Protein AF-A0A951R0B9-F1 (afdb_monomer)

Structure (mmCIF, N/CA/C/O backbone):
data_AF-A0A951R0B9-F1
#
_entry.id   AF-A0A951R0B9-F1
#
loop_
_atom_site.group_PDB
_atom_site.id
_atom_site.type_symbol
_atom_site.label_atom_id
_atom_site.label_alt_id
_atom_site.label_comp_id
_atom_site.label_asym_id
_atom_site.label_entity_id
_atom_site.label_seq_id
_atom_site.pdbx_PDB_ins_code
_atom_site.Cartn_x
_atom_site.Cartn_y
_atom_site.Cartn_z
_atom_site.occupancy
_atom_site.B_iso_or_equiv
_atom_site.auth_seq_id
_atom_site.auth_comp_id
_atom_site.auth_asym_id
_atom_site.auth_atom_id
_atom_site.pdbx_PDB_model_num
ATOM 1 N N . MET A 1 1 ? -0.130 -17.709 5.815 1.00 76.56 1 MET A N 1
ATOM 2 C CA . MET A 1 1 ? 0.471 -17.010 4.671 1.00 76.56 1 MET A CA 1
ATOM 3 C C . MET A 1 1 ? 0.539 -15.548 5.023 1.00 76.56 1 MET A C 1
ATOM 5 O O . MET A 1 1 ? -0.487 -14.995 5.426 1.00 76.56 1 MET A O 1
ATOM 9 N N . ASP A 1 2 ? 1.738 -14.981 4.999 1.00 92.81 2 ASP A N 1
ATOM 10 C CA . ASP A 1 2 ? 1.926 -13.582 5.358 1.00 92.81 2 ASP A CA 1
ATOM 11 C C . ASP A 1 2 ? 1.491 -12.649 4.207 1.00 92.81 2 ASP A C 1
ATOM 13 O O . ASP A 1 2 ? 1.078 -13.103 3.137 1.00 92.81 2 ASP A O 1
ATOM 17 N N . LYS A 1 3 ? 1.471 -11.331 4.436 1.00 95.88 3 LYS A N 1
ATOM 1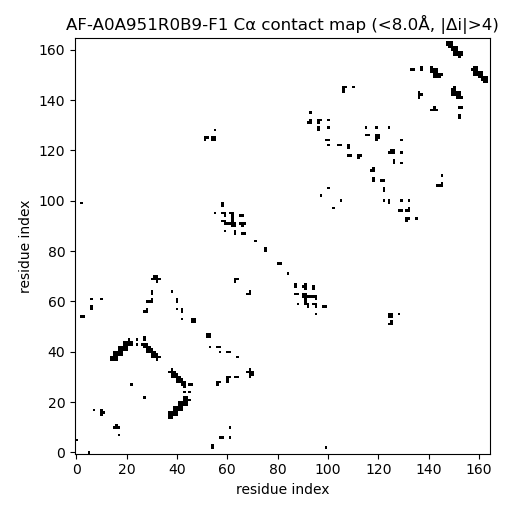8 C CA . LYS A 1 3 ? 1.027 -10.379 3.403 1.00 95.88 3 LYS A CA 1
ATOM 19 C C . LYS A 1 3 ? 1.988 -10.282 2.218 1.00 95.88 3 LYS A C 1
ATOM 21 O O . LYS A 1 3 ? 1.543 -9.939 1.129 1.00 95.88 3 LYS A O 1
ATOM 26 N N . LEU A 1 4 ? 3.274 -10.553 2.428 1.00 96.31 4 LEU A N 1
ATOM 27 C CA . LEU A 1 4 ? 4.274 -10.510 1.370 1.00 96.31 4 LEU A CA 1
ATOM 28 C C . LEU A 1 4 ? 4.116 -11.727 0.451 1.00 96.31 4 LEU A C 1
ATOM 30 O O . LEU A 1 4 ? 4.098 -11.562 -0.764 1.00 96.31 4 LEU A O 1
ATOM 34 N N . ASP A 1 5 ? 3.889 -12.910 1.028 1.00 96.88 5 ASP A N 1
ATOM 35 C CA . ASP A 1 5 ? 3.549 -14.134 0.297 1.00 96.88 5 ASP A CA 1
ATOM 36 C C . ASP A 1 5 ? 2.329 -13.912 -0.614 1.00 96.88 5 ASP A C 1
ATOM 38 O O . ASP A 1 5 ? 2.353 -14.270 -1.787 1.00 96.88 5 ASP A O 1
ATOM 42 N N . LYS A 1 6 ? 1.285 -13.241 -0.102 1.00 97.94 6 LYS A N 1
ATOM 43 C CA . LYS A 1 6 ? 0.079 -12.893 -0.878 1.00 97.94 6 LYS A CA 1
ATOM 44 C C . LYS A 1 6 ? 0.366 -11.979 -2.073 1.00 97.94 6 LYS A C 1
ATOM 46 O O . LYS A 1 6 ? -0.328 -12.072 -3.080 1.00 97.94 6 LYS A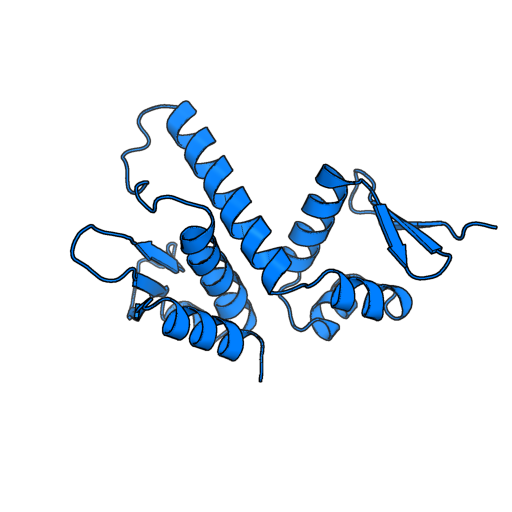 O 1
ATOM 51 N N . LEU A 1 7 ? 1.339 -11.069 -1.965 1.00 98.25 7 LEU A N 1
ATOM 52 C CA . LEU A 1 7 ? 1.740 -10.217 -3.092 1.00 98.25 7 LEU A CA 1
ATOM 53 C C . LEU A 1 7 ? 2.453 -11.039 -4.168 1.00 98.25 7 LEU A C 1
ATOM 55 O O . LEU A 1 7 ? 2.183 -10.843 -5.351 1.00 98.25 7 LEU A O 1
ATOM 59 N N . TYR A 1 8 ? 3.332 -11.963 -3.765 1.00 98.06 8 TYR A N 1
ATOM 60 C CA . TYR A 1 8 ? 4.004 -12.868 -4.697 1.00 98.06 8 TYR A CA 1
ATOM 61 C C . TYR A 1 8 ? 3.016 -13.794 -5.407 1.00 98.06 8 TYR A C 1
ATOM 63 O O . TYR A 1 8 ? 3.057 -13.871 -6.630 1.00 98.06 8 TYR A O 1
ATOM 71 N N . GLU A 1 9 ? 2.087 -14.414 -4.676 1.00 98.25 9 GLU A N 1
ATOM 72 C CA . GLU A 1 9 ? 1.030 -15.253 -5.261 1.00 98.25 9 GLU A CA 1
ATOM 73 C C . GLU A 1 9 ? 0.207 -14.465 -6.288 1.00 98.25 9 GLU A C 1
ATOM 75 O O . GLU A 1 9 ? 0.038 -14.904 -7.423 1.00 98.25 9 GLU A O 1
ATOM 80 N N . LEU A 1 10 ? -0.212 -13.243 -5.943 1.00 98.25 10 LEU A N 1
ATOM 81 C CA . LEU A 1 10 ? -0.964 -12.403 -6.871 1.00 98.25 10 LEU A CA 1
ATOM 82 C C . LEU A 1 10 ? -0.136 -12.011 -8.109 1.00 98.25 10 LEU A C 1
ATOM 84 O O . LEU A 1 10 ? -0.688 -11.893 -9.203 1.00 98.25 10 LEU A O 1
ATOM 88 N N . CYS A 1 11 ? 1.180 -11.828 -7.974 1.00 98.38 11 CYS A N 1
ATOM 89 C CA . CYS A 1 11 ? 2.059 -11.615 -9.125 1.00 98.38 11 CYS A CA 1
ATOM 90 C C . CYS A 1 11 ? 2.116 -12.850 -10.028 1.00 98.38 11 CYS A C 1
ATOM 92 O O . CYS A 1 11 ? 1.961 -12.716 -11.242 1.00 98.38 11 CYS A O 1
ATOM 94 N N . GLU A 1 12 ? 2.285 -14.040 -9.447 1.00 98.19 12 GLU A N 1
ATOM 95 C CA . GLU A 1 12 ? 2.309 -15.309 -10.182 1.00 98.19 12 GLU A CA 1
ATOM 96 C C . GLU A 1 12 ? 1.000 -15.536 -10.953 1.00 98.19 12 GLU A C 1
ATOM 98 O O . GLU A 1 12 ? 1.033 -15.824 -12.151 1.00 98.19 12 GLU A O 1
ATOM 103 N N . GLU A 1 13 ? -0.150 -15.309 -10.311 1.00 98.12 13 GLU A N 1
ATOM 104 C CA . GLU A 1 13 ? -1.480 -15.423 -10.926 1.00 98.12 13 GLU A CA 1
ATOM 105 C C . GLU A 1 13 ? -1.682 -14.476 -12.120 1.00 98.12 13 GLU A C 1
ATOM 107 O O . GLU A 1 13 ? -2.416 -14.799 -13.056 1.00 98.12 13 GLU A O 1
ATOM 112 N N . ASN A 1 14 ? -1.022 -13.314 -12.107 1.00 96.81 14 ASN A N 1
ATOM 113 C CA . ASN A 1 14 ? -1.131 -12.293 -13.152 1.00 96.81 14 ASN A CA 1
ATOM 114 C C . ASN A 1 14 ? 0.041 -12.324 -14.152 1.00 96.81 14 ASN A C 1
ATOM 116 O O . ASN A 1 14 ? 0.135 -11.450 -15.017 1.00 96.81 14 ASN A O 1
ATOM 120 N N . GLY A 1 15 ? 0.933 -13.320 -14.063 1.00 97.12 15 GLY A N 1
ATOM 121 C CA . GLY A 1 15 ? 2.098 -13.445 -14.945 1.00 97.12 15 GLY A CA 1
ATOM 122 C C . GLY A 1 15 ? 3.096 -12.288 -14.813 1.00 97.12 15 GLY A C 1
ATOM 123 O O . GLY A 1 15 ? 3.767 -11.942 -15.787 1.00 97.12 15 GLY A O 1
ATOM 124 N N . ILE A 1 16 ? 3.163 -11.668 -13.632 1.00 97.88 16 ILE A N 1
ATOM 125 C CA . ILE A 1 16 ? 4.069 -10.563 -13.317 1.00 97.88 16 ILE A CA 1
ATOM 126 C C . ILE A 1 16 ? 5.397 -11.141 -12.836 1.00 97.88 16 ILE A C 1
ATOM 128 O O . ILE A 1 16 ? 5.449 -11.919 -11.883 1.00 97.88 16 ILE A O 1
ATOM 132 N N . VAL A 1 17 ? 6.488 -10.733 -13.478 1.00 98.12 17 VAL A N 1
ATOM 133 C CA . VAL A 1 17 ? 7.840 -11.106 -13.059 1.00 98.12 17 VAL A CA 1
ATOM 134 C C . VAL A 1 17 ? 8.285 -10.163 -11.946 1.00 98.12 17 VAL A C 1
ATOM 136 O O . VAL A 1 17 ? 8.207 -8.946 -12.094 1.00 98.12 17 VAL A O 1
ATOM 139 N N . VAL A 1 18 ? 8.777 -10.715 -10.837 1.00 98.06 18 VAL A N 1
ATOM 140 C CA . VAL A 1 18 ? 9.330 -9.928 -9.728 1.00 98.06 18 VAL A CA 1
ATOM 141 C C . VAL A 1 18 ? 10.837 -10.134 -9.674 1.00 98.06 18 VAL A C 1
ATOM 143 O O . VAL A 1 18 ? 11.314 -11.255 -9.500 1.00 98.06 18 VAL A O 1
ATOM 146 N N . GLU A 1 19 ? 11.596 -9.050 -9.805 1.00 97.06 19 GLU A N 1
ATOM 147 C CA . GLU A 1 19 ? 13.057 -9.081 -9.778 1.00 97.06 19 GLU A CA 1
ATOM 148 C C . GLU A 1 19 ? 13.612 -8.210 -8.655 1.00 97.06 19 GLU A C 1
ATOM 150 O O . GLU A 1 19 ? 13.052 -7.176 -8.292 1.00 97.06 19 GLU A O 1
ATOM 155 N N . THR A 1 20 ? 14.766 -8.610 -8.120 1.00 97.31 20 THR A N 1
ATOM 156 C CA . THR A 1 20 ? 15.500 -7.812 -7.137 1.00 97.31 20 THR A CA 1
ATOM 157 C C . THR A 1 20 ? 16.845 -7.381 -7.706 1.00 97.31 20 THR A C 1
ATOM 159 O O . THR A 1 20 ? 17.705 -8.204 -8.037 1.00 97.31 20 THR A O 1
ATOM 162 N N . VAL A 1 21 ? 17.069 -6.072 -7.803 1.00 95.88 21 VAL A N 1
ATOM 163 C CA . VAL A 1 21 ? 18.279 -5.504 -8.422 1.00 95.88 21 VAL A CA 1
ATOM 164 C C . VAL A 1 21 ? 18.847 -4.370 -7.573 1.00 95.88 21 VAL A C 1
ATOM 166 O O . VAL A 1 21 ? 18.195 -3.857 -6.669 1.00 95.88 21 VAL A O 1
ATOM 169 N N . THR A 1 22 ? 20.094 -3.984 -7.828 1.00 96.00 22 THR A N 1
ATOM 170 C CA . THR A 1 22 ? 20.671 -2.787 -7.204 1.00 96.00 22 THR A CA 1
ATOM 171 C C . THR A 1 22 ? 20.309 -1.577 -8.060 1.00 96.00 22 THR A C 1
ATOM 173 O O . THR A 1 22 ? 20.825 -1.444 -9.168 1.00 96.00 22 THR A O 1
ATOM 176 N N . LEU A 1 23 ? 19.432 -0.707 -7.555 1.00 90.38 23 LEU A N 1
ATOM 177 C CA . LEU A 1 23 ? 19.050 0.555 -8.205 1.00 90.38 23 LEU A CA 1
ATOM 178 C C . LEU A 1 23 ? 19.715 1.749 -7.507 1.00 90.38 23 LEU A C 1
ATOM 180 O O . LEU A 1 23 ? 20.345 1.607 -6.455 1.00 90.38 23 LEU A O 1
ATOM 184 N N . MET A 1 24 ? 19.543 2.948 -8.072 1.00 92.00 24 MET A N 1
ATOM 185 C CA . MET A 1 24 ? 19.873 4.188 -7.364 1.00 92.00 24 MET A CA 1
ATOM 186 C C . MET A 1 24 ? 19.137 4.224 -6.012 1.00 92.00 24 MET A C 1
ATOM 188 O O . MET A 1 24 ? 17.960 3.873 -5.978 1.00 92.00 24 MET A O 1
ATOM 192 N N . PRO A 1 25 ? 19.766 4.671 -4.907 1.00 88.94 25 PRO A N 1
ATOM 193 C CA . PRO A 1 25 ? 19.152 4.603 -3.575 1.00 88.94 25 PRO A CA 1
ATOM 194 C C . PRO A 1 25 ? 17.792 5.300 -3.437 1.00 88.94 25 PRO A C 1
ATOM 196 O O . PRO A 1 25 ? 17.013 4.949 -2.560 1.00 88.94 25 PRO A O 1
ATOM 199 N N . SER A 1 26 ? 17.502 6.282 -4.293 1.00 90.69 26 SER A N 1
ATOM 200 C CA . SER A 1 26 ? 16.226 7.003 -4.326 1.00 90.69 26 SER A CA 1
ATOM 201 C C . SER A 1 26 ? 15.092 6.248 -5.029 1.00 90.69 26 SER A C 1
ATOM 203 O O . SER A 1 26 ? 13.944 6.650 -4.892 1.00 90.69 26 SER A O 1
ATOM 205 N N . LEU A 1 27 ? 15.398 5.197 -5.795 1.00 93.00 27 LEU A N 1
ATOM 206 C CA . LEU A 1 27 ? 14.421 4.373 -6.503 1.00 93.00 27 LEU A CA 1
ATOM 207 C C . LEU A 1 27 ? 14.316 3.026 -5.787 1.00 93.00 27 LEU A C 1
ATOM 209 O O . LEU A 1 27 ? 15.232 2.203 -5.858 1.00 93.00 27 LEU A O 1
ATOM 213 N N . LEU A 1 28 ? 13.230 2.831 -5.039 1.00 96.69 28 LEU A N 1
ATOM 214 C CA . LEU A 1 28 ? 13.040 1.643 -4.200 1.00 96.69 28 LEU A CA 1
ATOM 215 C C . LEU A 1 28 ? 12.284 0.525 -4.919 1.00 96.69 28 LEU A C 1
ATOM 217 O O . LEU A 1 28 ? 12.536 -0.647 -4.642 1.00 96.69 28 LEU A O 1
ATOM 221 N N . GLY A 1 29 ? 11.396 0.893 -5.835 1.00 95.50 29 GLY A N 1
ATOM 222 C CA . GLY A 1 29 ? 10.587 0.004 -6.652 1.00 95.50 29 GLY A CA 1
ATOM 223 C C . GLY A 1 29 ? 10.390 0.601 -8.041 1.00 95.50 29 GLY A C 1
ATOM 224 O O . GLY A 1 29 ? 10.630 1.794 -8.240 1.00 95.50 29 GLY A O 1
ATOM 225 N N . LEU A 1 30 ? 10.045 -0.246 -9.008 1.00 94.19 30 LEU A N 1
ATOM 226 C CA . LEU A 1 30 ? 9.575 0.183 -10.319 1.00 94.19 30 LEU A CA 1
ATOM 227 C C . LEU A 1 30 ? 8.715 -0.900 -10.969 1.00 94.19 30 LEU A C 1
ATOM 229 O O . LEU A 1 30 ? 9.200 -1.997 -11.261 1.00 94.19 30 LEU A O 1
ATOM 233 N N . TYR A 1 31 ? 7.475 -0.557 -11.284 1.00 94.62 31 TYR A N 1
ATOM 234 C CA . TYR A 1 31 ? 6.616 -1.304 -12.185 1.00 94.62 31 TYR A CA 1
ATOM 235 C C . TYR A 1 31 ? 6.853 -0.891 -13.643 1.00 94.62 31 TYR A C 1
ATOM 237 O O . TYR A 1 31 ? 6.902 0.291 -13.983 1.00 94.62 31 TYR A O 1
ATOM 245 N N . THR A 1 32 ? 6.996 -1.868 -14.537 1.00 91.81 32 THR A N 1
ATOM 246 C CA . THR A 1 32 ? 7.149 -1.650 -15.981 1.00 91.81 32 THR A CA 1
ATOM 247 C C . THR A 1 32 ? 6.248 -2.596 -16.761 1.00 91.81 32 THR A C 1
ATOM 249 O O . THR A 1 32 ? 6.221 -3.802 -16.514 1.00 91.81 32 THR A O 1
ATOM 252 N N . LYS A 1 33 ? 5.540 -2.056 -17.756 1.00 90.31 33 LYS A N 1
ATOM 253 C CA . LYS A 1 33 ? 4.722 -2.823 -18.697 1.00 90.31 33 LYS A CA 1
ATOM 254 C C . LYS A 1 33 ? 5.077 -2.408 -20.117 1.00 90.31 33 LYS A C 1
ATOM 256 O O . LYS A 1 33 ? 4.952 -1.240 -20.464 1.00 90.31 33 LYS A O 1
ATOM 261 N N . MET A 1 34 ? 5.503 -3.366 -20.934 1.00 87.38 34 MET A N 1
ATOM 262 C CA . MET A 1 34 ? 5.880 -3.133 -22.326 1.00 87.38 34 MET A CA 1
ATOM 263 C C . MET A 1 34 ? 5.222 -4.177 -23.222 1.00 87.38 34 MET A C 1
ATOM 265 O O . MET A 1 34 ? 5.145 -5.352 -22.867 1.00 87.38 34 MET A O 1
ATOM 269 N N . GLU A 1 35 ? 4.735 -3.753 -24.385 1.00 87.25 35 GLU A N 1
ATOM 270 C CA . GLU A 1 35 ? 4.110 -4.659 -25.346 1.00 87.25 35 GLU A CA 1
ATOM 271 C C . GLU A 1 35 ? 5.091 -5.762 -25.780 1.00 87.25 35 GLU A C 1
ATOM 273 O O . GLU A 1 35 ? 6.252 -5.493 -26.087 1.00 87.25 35 GLU A O 1
ATOM 278 N N . GLY A 1 36 ? 4.627 -7.014 -25.782 1.00 90.69 36 GLY A N 1
ATOM 279 C CA . GLY A 1 36 ? 5.441 -8.182 -26.137 1.00 90.69 36 GLY A CA 1
ATOM 280 C C . GLY A 1 36 ? 6.302 -8.756 -25.004 1.00 90.69 36 GLY A C 1
ATOM 281 O O . GLY A 1 36 ? 6.951 -9.778 -25.217 1.00 90.69 36 GLY A O 1
ATOM 282 N N . TYR A 1 37 ? 6.280 -8.159 -23.809 1.00 92.12 37 TYR A N 1
ATOM 283 C CA . TYR A 1 37 ? 7.015 -8.630 -22.632 1.00 92.12 37 TYR A CA 1
ATOM 284 C C . TYR A 1 37 ? 6.069 -8.797 -21.435 1.00 92.12 37 TYR A C 1
ATOM 286 O O . TYR A 1 37 ? 5.066 -8.081 -21.346 1.00 92.12 37 TYR A O 1
ATOM 294 N N . PRO A 1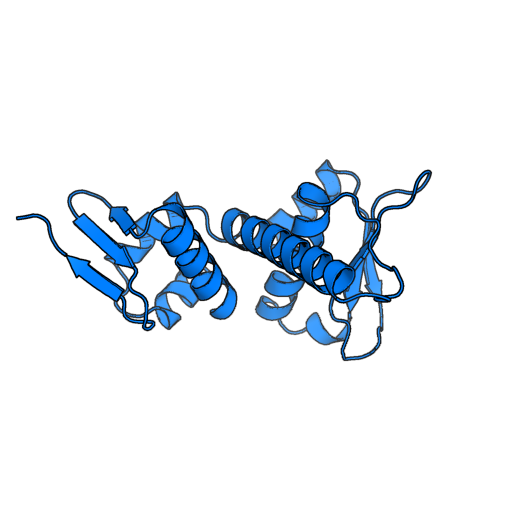 38 ? 6.347 -9.734 -20.508 1.00 94.94 38 PRO A N 1
ATOM 295 C CA . PRO A 1 38 ? 5.585 -9.803 -19.269 1.00 94.94 38 PRO A CA 1
ATOM 296 C C . PRO A 1 38 ? 5.767 -8.502 -18.465 1.00 94.94 38 PRO A C 1
ATOM 298 O O . PRO A 1 38 ? 6.835 -7.889 -18.540 1.00 94.94 38 PRO A O 1
ATOM 301 N N . PRO A 1 39 ? 4.750 -8.058 -17.706 1.00 95.44 39 PRO A N 1
ATOM 302 C CA . PRO A 1 39 ? 4.920 -6.966 -16.754 1.00 95.44 39 PRO A CA 1
ATOM 303 C C . PRO A 1 39 ? 5.972 -7.339 -15.703 1.00 95.44 39 PRO A C 1
ATOM 305 O O . PRO A 1 39 ? 6.039 -8.489 -15.264 1.00 95.44 39 PRO A O 1
ATOM 308 N N . ILE A 1 40 ? 6.783 -6.364 -15.297 1.00 96.19 40 ILE A N 1
ATOM 309 C CA . ILE A 1 40 ? 7.893 -6.561 -14.362 1.00 96.19 40 ILE A CA 1
ATOM 310 C C . ILE A 1 40 ? 7.728 -5.608 -13.183 1.00 96.19 40 ILE A C 1
ATOM 312 O O . ILE A 1 40 ? 7.522 -4.410 -13.375 1.00 96.19 40 ILE A O 1
ATOM 316 N N . ILE A 1 41 ? 7.872 -6.133 -11.969 1.00 97.25 41 ILE A N 1
ATOM 3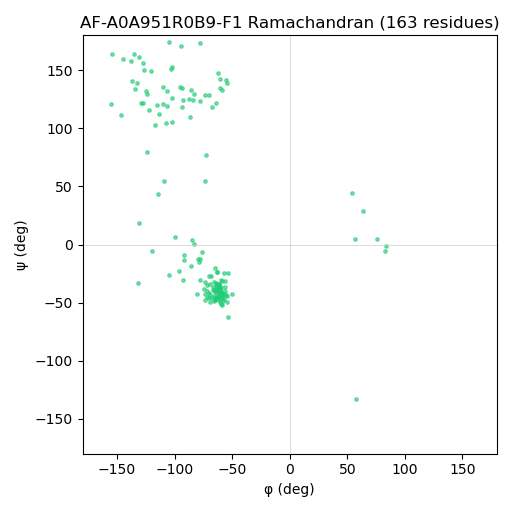17 C CA . ILE A 1 41 ? 8.098 -5.347 -10.757 1.00 97.25 41 ILE A CA 1
ATOM 318 C C . ILE A 1 41 ? 9.554 -5.529 -10.349 1.00 97.25 41 ILE A C 1
ATOM 320 O O . ILE A 1 41 ? 10.008 -6.632 -10.053 1.00 97.25 41 ILE A O 1
ATOM 324 N N . THR A 1 42 ? 10.289 -4.426 -10.315 1.00 96.88 42 THR A N 1
ATOM 325 C CA . THR A 1 42 ? 11.674 -4.393 -9.855 1.00 96.88 42 THR A CA 1
ATOM 326 C C . THR A 1 42 ? 11.719 -3.832 -8.441 1.00 96.88 42 THR A C 1
ATOM 328 O O . THR A 1 42 ? 11.250 -2.723 -8.215 1.00 96.88 42 THR A O 1
ATOM 331 N N . LEU A 1 43 ? 12.324 -4.553 -7.498 1.00 98.12 43 LEU A N 1
ATOM 332 C CA . LEU A 1 43 ? 12.557 -4.087 -6.128 1.00 98.12 43 LEU A CA 1
ATOM 333 C C . LEU A 1 43 ? 14.049 -3.830 -5.894 1.00 98.12 43 LEU A C 1
ATOM 335 O O . LEU A 1 43 ? 14.911 -4.641 -6.252 1.00 98.12 43 LEU A O 1
ATOM 339 N N . ASN A 1 44 ? 14.375 -2.708 -5.257 1.00 97.94 44 ASN A N 1
ATOM 340 C CA . ASN A 1 44 ? 15.752 -2.375 -4.923 1.00 97.94 44 ASN A CA 1
ATOM 341 C C . ASN A 1 44 ? 16.247 -3.246 -3.760 1.00 97.94 44 ASN A C 1
ATOM 343 O O . ASN A 1 44 ? 15.646 -3.273 -2.690 1.00 97.94 44 ASN A O 1
ATOM 347 N N . LYS A 1 45 ? 17.398 -3.903 -3.914 1.00 97.50 45 LYS A N 1
ATOM 348 C CA . LYS A 1 45 ? 17.982 -4.777 -2.881 1.00 97.50 45 LYS A CA 1
ATOM 349 C C . LYS A 1 45 ? 18.152 -4.110 -1.514 1.00 97.50 45 LYS A C 1
ATOM 351 O O . LYS A 1 45 ? 18.158 -4.813 -0.506 1.00 97.50 45 LYS A O 1
ATOM 356 N N . ILE A 1 46 ? 18.264 -2.780 -1.464 1.00 97.12 46 ILE A N 1
ATOM 357 C CA . ILE A 1 46 ? 18.438 -2.038 -0.209 1.00 97.12 46 ILE A CA 1
ATOM 358 C C . ILE A 1 46 ? 17.254 -2.172 0.759 1.00 97.12 46 ILE A C 1
ATOM 360 O O . ILE A 1 46 ? 17.459 -2.004 1.957 1.00 97.12 46 ILE A O 1
ATOM 364 N N . ILE A 1 47 ? 16.041 -2.484 0.277 1.00 96.81 47 ILE A N 1
ATOM 365 C CA . ILE A 1 47 ? 14.856 -2.602 1.146 1.00 96.81 47 ILE A CA 1
ATOM 366 C C . ILE A 1 47 ? 14.611 -4.026 1.650 1.00 96.81 47 ILE A C 1
ATOM 368 O O . ILE A 1 47 ? 13.855 -4.195 2.596 1.00 96.81 47 ILE A O 1
ATOM 372 N N . LEU A 1 48 ? 15.268 -5.046 1.080 1.00 93.81 48 LEU A N 1
ATOM 373 C CA . LEU A 1 48 ? 14.958 -6.461 1.352 1.00 93.81 48 LEU A CA 1
ATOM 374 C C . LEU A 1 48 ? 15.234 -6.898 2.801 1.00 93.81 48 LEU A C 1
ATOM 376 O O . LEU A 1 48 ? 14.693 -7.902 3.254 1.00 93.81 48 LEU A O 1
ATOM 380 N N . GLY A 1 49 ? 16.075 -6.156 3.529 1.00 94.62 49 GLY A N 1
ATOM 381 C CA . GLY A 1 49 ? 16.309 -6.371 4.961 1.00 94.62 49 GLY A CA 1
ATOM 382 C C . GLY A 1 49 ? 15.200 -5.817 5.865 1.00 94.62 49 GLY A C 1
ATOM 383 O O . GLY A 1 49 ? 15.166 -6.136 7.050 1.00 94.62 49 GLY A O 1
ATOM 384 N N . ASP A 1 50 ? 14.295 -5.005 5.320 1.00 96.12 50 ASP A N 1
ATOM 385 C CA . ASP A 1 50 ? 13.169 -4.400 6.021 1.00 96.12 50 ASP A CA 1
ATOM 386 C C . ASP A 1 50 ? 11.859 -4.906 5.405 1.00 96.12 50 ASP A C 1
ATOM 388 O O . ASP A 1 50 ? 11.419 -4.468 4.337 1.00 96.12 50 ASP A O 1
ATOM 392 N N . LYS A 1 51 ? 11.209 -5.845 6.101 1.00 95.25 51 LYS A N 1
ATOM 393 C CA . LYS A 1 51 ? 9.953 -6.453 5.643 1.00 95.25 51 LYS A CA 1
ATOM 394 C C . LYS A 1 51 ? 8.837 -5.420 5.481 1.00 95.25 51 LYS A C 1
ATOM 396 O O . LYS A 1 51 ? 8.064 -5.531 4.535 1.00 95.25 51 LYS A O 1
ATOM 401 N N . LYS A 1 52 ? 8.747 -4.415 6.361 1.00 95.62 52 LYS A N 1
ATOM 402 C CA . LYS A 1 52 ? 7.713 -3.373 6.267 1.00 95.62 52 LYS A CA 1
ATOM 403 C C . LYS A 1 52 ? 7.975 -2.477 5.066 1.00 95.62 52 LYS A C 1
ATOM 405 O O . LYS A 1 52 ? 7.047 -2.219 4.306 1.00 95.62 52 LYS A O 1
ATOM 410 N N . LYS A 1 53 ? 9.228 -2.077 4.841 1.00 97.25 53 LYS A N 1
ATOM 411 C CA . LYS A 1 53 ? 9.579 -1.269 3.669 1.00 97.25 53 LYS A CA 1
ATOM 412 C C . LYS A 1 53 ? 9.405 -2.030 2.359 1.00 97.25 53 LYS A C 1
ATOM 414 O O . LYS A 1 53 ? 8.910 -1.466 1.390 1.00 97.25 53 LYS A O 1
ATOM 419 N N . THR A 1 54 ? 9.755 -3.314 2.347 1.00 97.75 54 THR A N 1
ATOM 420 C CA . THR A 1 54 ? 9.498 -4.197 1.204 1.00 97.75 54 THR A CA 1
ATOM 421 C C . THR A 1 54 ? 8.001 -4.310 0.933 1.00 97.75 54 THR A C 1
ATOM 423 O O . THR A 1 54 ? 7.588 -4.166 -0.210 1.00 97.75 54 THR A O 1
ATOM 426 N N . LEU A 1 55 ? 7.184 -4.508 1.974 1.00 98.00 55 LEU A N 1
ATOM 427 C CA . LEU A 1 55 ? 5.730 -4.593 1.848 1.00 98.00 55 LEU A CA 1
ATOM 428 C C . LEU A 1 55 ? 5.127 -3.291 1.299 1.00 98.00 55 LEU A C 1
ATOM 430 O O . LEU A 1 55 ? 4.300 -3.348 0.394 1.00 98.00 55 LEU A O 1
ATOM 434 N N . GLU A 1 56 ? 5.569 -2.142 1.821 1.00 97.81 56 GLU A N 1
ATOM 435 C CA . GLU A 1 56 ? 5.171 -0.804 1.364 1.00 97.81 56 GLU A CA 1
ATOM 436 C C . GLU A 1 56 ? 5.394 -0.656 -0.141 1.00 97.81 56 GLU A C 1
ATOM 438 O O . GLU A 1 56 ? 4.438 -0.535 -0.900 1.00 97.81 56 GLU A O 1
ATOM 443 N N . VAL A 1 57 ? 6.652 -0.770 -0.566 1.00 98.06 57 VAL A N 1
ATOM 444 C CA . VAL A 1 57 ? 7.058 -0.537 -1.954 1.00 98.06 57 VAL A CA 1
ATOM 445 C C . VAL A 1 57 ? 6.435 -1.572 -2.885 1.00 98.06 57 VAL A C 1
ATOM 447 O O . VAL A 1 57 ? 5.848 -1.217 -3.899 1.00 98.06 57 VAL A O 1
ATOM 450 N N . PHE A 1 58 ? 6.510 -2.860 -2.543 1.00 98.50 58 PHE A N 1
ATOM 451 C CA . PHE A 1 58 ? 6.031 -3.917 -3.431 1.00 98.50 58 PHE A CA 1
ATOM 452 C C . PHE A 1 58 ? 4.516 -3.844 -3.653 1.00 98.50 58 PHE A C 1
ATOM 454 O O . PHE A 1 58 ? 4.046 -3.998 -4.779 1.00 98.50 58 PHE A O 1
ATOM 461 N N . SER A 1 59 ? 3.740 -3.562 -2.604 1.00 98.44 59 SER A N 1
ATOM 462 C CA . SER A 1 59 ? 2.291 -3.414 -2.755 1.00 98.44 59 SER A CA 1
ATOM 463 C C . SER A 1 59 ? 1.900 -2.205 -3.612 1.00 98.44 59 SER A C 1
ATOM 465 O O . SER A 1 59 ? 0.909 -2.283 -4.337 1.00 98.44 59 SER A O 1
ATOM 467 N N . GLU A 1 60 ? 2.677 -1.119 -3.578 1.00 97.56 60 GLU A N 1
ATOM 468 C CA . GLU A 1 60 ? 2.468 0.061 -4.422 1.00 97.56 60 GLU A CA 1
ATOM 469 C C . GLU A 1 60 ? 2.800 -0.224 -5.893 1.00 97.56 60 GLU A C 1
ATOM 471 O O . GLU A 1 60 ? 1.960 0.024 -6.758 1.00 97.56 60 GLU A O 1
ATOM 476 N N . GLU A 1 61 ? 3.938 -0.868 -6.184 1.00 97.44 61 GLU A N 1
ATOM 477 C CA . GLU A 1 61 ? 4.286 -1.287 -7.554 1.00 97.44 61 GLU A CA 1
ATOM 478 C C . GLU A 1 61 ? 3.271 -2.276 -8.140 1.00 97.44 61 GLU A C 1
ATOM 480 O O . GLU A 1 61 ? 2.914 -2.209 -9.318 1.00 97.44 61 GLU A O 1
ATOM 485 N N . LEU A 1 62 ? 2.739 -3.179 -7.315 1.00 97.94 62 LEU A N 1
ATOM 486 C CA . LEU A 1 62 ? 1.654 -4.055 -7.742 1.00 97.94 62 LEU A CA 1
ATOM 487 C C . LEU A 1 62 ? 0.343 -3.279 -7.943 1.00 97.94 62 LEU A C 1
ATOM 489 O O . LEU A 1 62 ? -0.414 -3.560 -8.870 1.00 97.94 62 LEU A O 1
ATOM 493 N N . GLY A 1 63 ? 0.095 -2.243 -7.143 1.00 97.50 63 GLY A N 1
ATOM 494 C CA . GLY A 1 63 ? -1.010 -1.312 -7.357 1.00 97.50 63 GLY A CA 1
ATOM 495 C C . GLY A 1 63 ? -0.934 -0.596 -8.701 1.00 97.50 63 GLY A C 1
ATOM 496 O O . GLY A 1 63 ? -1.969 -0.417 -9.354 1.00 97.50 63 GLY A O 1
ATOM 497 N N . HIS A 1 64 ? 0.270 -0.254 -9.168 1.00 95.44 64 HIS A N 1
ATOM 498 C CA . HIS A 1 64 ? 0.468 0.308 -10.504 1.00 95.44 64 HIS A CA 1
ATOM 499 C C . HIS A 1 64 ? -0.006 -0.645 -11.604 1.00 95.44 64 HIS A C 1
ATOM 501 O O . HIS A 1 64 ? -0.664 -0.189 -12.542 1.00 95.44 64 HIS A O 1
ATOM 507 N N . HIS A 1 65 ? 0.213 -1.956 -11.467 1.00 95.56 65 HIS A N 1
ATOM 508 C CA . HIS A 1 65 ? -0.296 -2.948 -12.421 1.00 95.56 65 HIS A CA 1
ATOM 509 C C . HIS A 1 65 ? -1.821 -2.907 -12.575 1.00 95.56 65 HIS A C 1
ATOM 511 O O . HIS A 1 65 ? -2.333 -2.946 -13.694 1.00 95.56 65 HIS A O 1
ATOM 517 N N . PHE A 1 66 ? -2.547 -2.812 -11.460 1.00 95.94 66 PHE A N 1
ATOM 518 C CA . PHE A 1 66 ? -4.010 -2.891 -11.458 1.00 95.94 66 PHE A CA 1
ATOM 519 C C . PHE A 1 66 ? -4.715 -1.564 -11.726 1.00 95.94 66 PHE A C 1
ATOM 521 O O . PHE A 1 66 ? -5.907 -1.557 -12.035 1.00 95.94 66 PHE A O 1
ATOM 528 N N . THR A 1 67 ? -4.022 -0.439 -11.566 1.00 94.19 67 THR A N 1
ATOM 529 C CA . THR A 1 67 ? -4.661 0.885 -11.604 1.00 94.19 67 THR A CA 1
ATOM 530 C C . THR A 1 67 ? -4.143 1.800 -12.703 1.00 94.19 67 THR A C 1
ATOM 532 O O . THR A 1 67 ? -4.702 2.885 -12.897 1.00 94.19 67 THR A O 1
ATOM 535 N N . THR A 1 68 ? -3.106 1.378 -13.431 1.00 84.50 68 THR A N 1
ATOM 536 C CA . THR A 1 68 ? -2.429 2.213 -14.422 1.00 84.50 68 THR A CA 1
ATOM 537 C C . THR A 1 68 ? -2.102 1.446 -15.699 1.00 84.50 68 THR A C 1
ATOM 539 O O . THR A 1 68 ? -1.958 0.224 -15.704 1.00 84.50 68 THR A O 1
ATOM 542 N N . ASP A 1 69 ? -1.926 2.183 -16.795 1.00 71.94 69 ASP A N 1
ATOM 543 C CA . ASP A 1 69 ? -1.550 1.606 -18.090 1.00 71.94 69 ASP A CA 1
ATOM 544 C C . ASP A 1 69 ? -0.030 1.361 -18.234 1.00 71.94 69 ASP A C 1
ATOM 546 O O . ASP A 1 69 ? 0.414 0.865 -19.266 1.00 71.94 69 ASP A O 1
ATOM 550 N N . GLY A 1 70 ? 0.781 1.677 -17.212 1.00 59.97 70 GLY A N 1
ATOM 551 C CA . GLY A 1 70 ? 2.224 1.379 -17.165 1.00 59.97 70 GLY A CA 1
ATOM 552 C C . GLY A 1 70 ? 3.151 2.272 -18.010 1.00 59.97 70 GLY A C 1
ATOM 553 O O . GLY A 1 70 ? 4.350 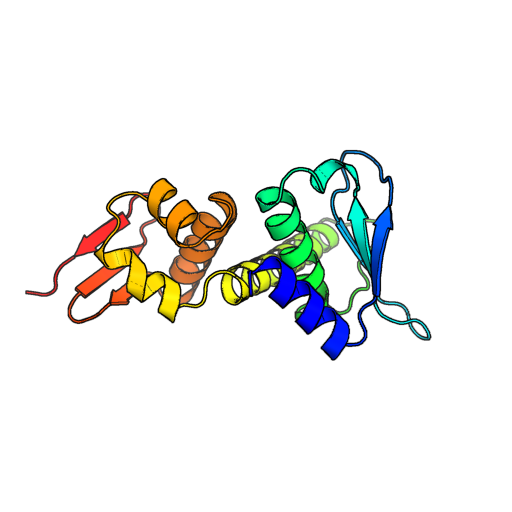2.019 -18.049 1.00 59.97 70 GLY A O 1
ATOM 554 N N . ASN A 1 71 ? 2.637 3.324 -18.658 1.00 56.50 71 ASN A N 1
ATOM 555 C CA . ASN A 1 71 ? 3.367 4.140 -19.646 1.00 56.50 71 ASN A CA 1
ATOM 556 C C . ASN A 1 71 ? 3.728 5.559 -19.158 1.00 56.50 71 ASN A C 1
ATOM 558 O O . ASN A 1 71 ? 3.378 6.548 -19.801 1.00 56.50 71 ASN A O 1
ATOM 562 N N . PHE A 1 72 ? 4.414 5.693 -18.017 1.00 59.22 72 PHE A N 1
ATOM 563 C CA . PHE A 1 72 ? 4.700 7.027 -17.449 1.00 59.22 72 PHE A CA 1
ATOM 564 C C . PHE A 1 72 ? 6.152 7.266 -17.039 1.00 59.22 72 PHE A C 1
ATOM 566 O O . PHE A 1 72 ? 6.455 8.274 -16.404 1.00 59.22 72 PHE A O 1
ATOM 573 N N . VAL A 1 73 ? 7.084 6.452 -17.546 1.00 54.19 73 VAL A N 1
ATOM 574 C CA . VAL A 1 73 ? 8.506 6.834 -17.645 1.00 54.19 73 VAL A CA 1
ATOM 575 C C . VAL A 1 73 ? 8.672 7.863 -18.780 1.00 54.19 73 VAL A C 1
ATOM 577 O O . VAL A 1 73 ? 9.388 7.664 -19.757 1.00 54.19 73 VAL A O 1
ATOM 580 N N . GLY A 1 74 ? 7.905 8.949 -18.705 1.00 58.94 74 GLY A N 1
ATOM 581 C CA . GLY A 1 74 ? 7.920 10.065 -19.635 1.00 58.94 74 GLY A CA 1
ATOM 582 C C . GLY A 1 74 ? 8.682 11.239 -19.036 1.00 58.94 74 GLY A C 1
ATOM 583 O O . GLY A 1 74 ? 8.749 11.417 -17.820 1.00 58.94 74 GLY A O 1
ATOM 584 N N . VAL A 1 75 ? 9.261 12.075 -19.893 1.00 59.31 75 VAL A N 1
ATOM 585 C CA . VAL A 1 75 ? 9.839 13.345 -19.448 1.00 59.31 75 VAL A CA 1
ATOM 586 C C . VAL A 1 75 ? 8.703 14.210 -18.895 1.00 59.31 75 VAL A C 1
ATOM 588 O O . VAL A 1 75 ? 7.754 14.507 -19.613 1.00 59.31 75 VAL A O 1
ATOM 591 N N . LEU A 1 76 ? 8.800 14.627 -17.628 1.00 76.81 76 LEU A N 1
ATOM 592 C CA . LEU A 1 76 ? 7.850 15.551 -16.995 1.00 76.81 76 LEU A CA 1
ATOM 593 C C . LEU A 1 76 ? 8.051 16.970 -17.544 1.00 76.81 76 LEU A C 1
ATOM 595 O O . LEU A 1 76 ? 8.680 17.826 -16.912 1.00 76.81 76 LEU A O 1
ATOM 599 N N . THR A 1 77 ? 7.552 17.198 -18.754 1.00 74.69 77 THR A N 1
ATOM 600 C CA . THR A 1 77 ? 7.738 18.439 -19.514 1.00 74.69 77 THR A CA 1
ATOM 601 C C . THR A 1 77 ? 6.837 19.574 -19.036 1.00 74.69 77 THR A C 1
ATOM 603 O O . THR A 1 77 ? 7.233 20.741 -19.072 1.00 74.69 77 THR A O 1
ATOM 606 N N . HIS A 1 78 ? 5.652 1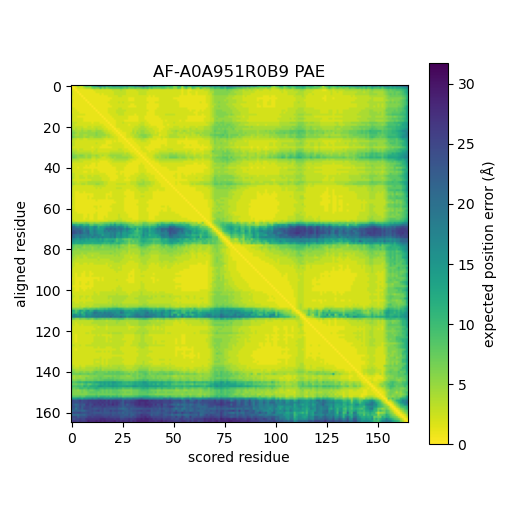9.244 -18.525 1.00 81.25 78 HIS A N 1
ATOM 607 C CA . HIS A 1 78 ? 4.630 20.199 -18.121 1.00 81.25 78 HIS A CA 1
ATOM 608 C C . HIS A 1 78 ? 4.091 19.908 -16.715 1.00 81.25 78 HIS A C 1
ATOM 610 O O . HIS A 1 78 ? 4.237 18.821 -16.163 1.00 81.25 78 HIS A O 1
ATOM 616 N N . TYR A 1 79 ? 3.451 20.908 -16.102 1.00 84.31 79 TYR A N 1
ATOM 617 C CA . TYR A 1 79 ? 2.824 20.748 -14.784 1.00 84.31 79 TYR A CA 1
ATOM 618 C C . TYR A 1 79 ? 1.699 19.702 -14.794 1.00 84.31 79 TYR A C 1
ATOM 620 O O . TYR A 1 79 ? 1.552 18.950 -13.836 1.00 84.31 79 TYR A O 1
ATOM 628 N N . THR A 1 80 ? 0.956 19.602 -15.895 1.00 86.19 80 THR A N 1
ATOM 629 C CA . THR A 1 80 ? -0.075 18.573 -16.073 1.00 86.19 80 THR A CA 1
ATOM 630 C C . THR A 1 80 ? 0.506 17.159 -16.024 1.00 86.19 80 THR A C 1
ATOM 632 O O . THR A 1 80 ? -0.131 16.279 -15.455 1.00 86.19 80 THR A O 1
ATOM 635 N N . ASP A 1 81 ? 1.731 16.949 -16.517 1.00 83.75 81 ASP A N 1
ATOM 636 C CA . ASP A 1 81 ? 2.409 15.647 -16.434 1.00 83.75 81 ASP A CA 1
ATOM 637 C C . ASP A 1 81 ? 2.649 15.252 -14.971 1.00 83.75 81 ASP A C 1
ATOM 639 O O . ASP A 1 81 ? 2.432 14.103 -14.594 1.00 83.75 81 ASP A O 1
ATOM 643 N N . ARG A 1 82 ? 3.011 16.226 -14.120 1.00 85.62 82 ARG A N 1
ATOM 644 C CA . ARG A 1 82 ? 3.154 16.019 -12.670 1.00 85.62 82 ARG A CA 1
ATOM 645 C C . ARG A 1 82 ? 1.825 15.676 -12.002 1.00 85.62 82 ARG A C 1
ATOM 647 O O . ARG A 1 82 ? 1.776 14.719 -11.246 1.00 85.62 82 ARG A O 1
ATOM 654 N N . ILE A 1 83 ? 0.746 16.398 -12.317 1.00 88.06 83 ILE A N 1
ATOM 655 C CA . ILE A 1 83 ? -0.589 16.090 -11.769 1.00 88.06 83 ILE A CA 1
ATOM 656 C C . ILE A 1 83 ? -1.033 14.675 -12.161 1.00 88.06 83 ILE A C 1
ATOM 658 O O . ILE A 1 83 ? -1.613 13.959 -11.345 1.00 88.06 83 ILE A O 1
ATOM 662 N N . ASN A 1 84 ? -0.782 14.274 -13.408 1.00 87.69 84 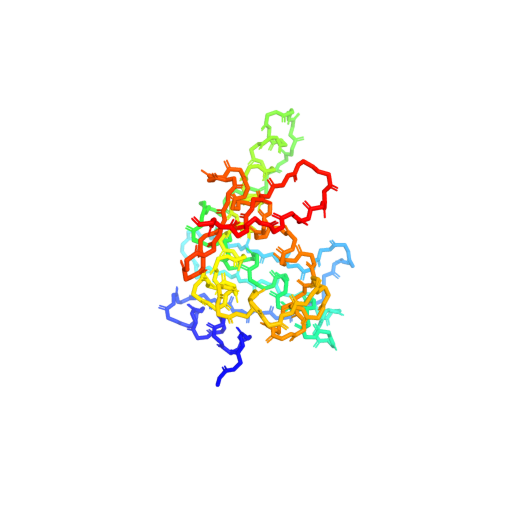ASN A N 1
ATOM 663 C CA . ASN A 1 84 ? -1.140 12.945 -13.888 1.00 87.69 84 ASN A CA 1
ATOM 664 C C . ASN A 1 84 ? -0.343 11.859 -13.159 1.00 87.69 84 ASN A C 1
ATOM 666 O O . ASN A 1 84 ? -0.948 10.885 -12.712 1.00 87.69 84 ASN A O 1
ATOM 670 N N . LEU A 1 85 ? 0.967 12.064 -12.979 1.00 88.06 85 LEU A N 1
ATOM 671 C CA . LEU A 1 85 ? 1.812 11.175 -12.184 1.00 88.06 85 LEU A CA 1
ATOM 672 C C . LEU A 1 85 ? 1.304 11.081 -10.738 1.00 88.06 85 LEU A C 1
ATOM 674 O O . LEU A 1 85 ? 0.991 9.989 -10.280 1.00 88.06 85 LEU A O 1
ATOM 678 N N . ASP A 1 86 ? 1.095 12.212 -10.058 1.00 90.00 86 ASP A N 1
ATOM 679 C CA . ASP A 1 86 ? 0.581 12.241 -8.682 1.00 90.00 86 ASP A CA 1
ATOM 680 C C . ASP A 1 86 ? -0.768 11.512 -8.563 1.00 90.00 86 ASP A C 1
ATOM 682 O O . ASP A 1 86 ? -1.027 10.786 -7.602 1.00 90.00 86 ASP A O 1
ATOM 686 N N . SER A 1 87 ? -1.653 11.680 -9.552 1.00 91.44 87 SER A N 1
ATOM 687 C CA . SER A 1 87 ? -2.938 10.982 -9.579 1.00 91.44 87 SER A CA 1
ATOM 688 C C . SER A 1 87 ? -2.771 9.468 -9.692 1.00 91.44 87 SER A C 1
ATOM 690 O O . SER A 1 87 ? -3.591 8.737 -9.134 1.00 91.44 87 SER A O 1
ATOM 692 N N . MET A 1 88 ? -1.765 9.003 -10.424 1.00 91.56 88 MET A N 1
ATOM 693 C CA . MET A 1 88 ? -1.462 7.587 -10.585 1.00 91.56 88 MET A CA 1
ATOM 694 C C . MET A 1 88 ? -0.840 6.986 -9.334 1.00 91.56 88 MET A C 1
ATOM 696 O O . MET A 1 88 ? -1.356 5.977 -8.859 1.00 91.56 88 MET A O 1
ATOM 700 N N . GLU A 1 89 ? 0.163 7.645 -8.752 1.00 93.88 89 GLU A N 1
ATOM 701 C CA . GLU A 1 89 ? 0.758 7.227 -7.477 1.00 93.88 89 GLU A CA 1
ATOM 702 C C . GLU A 1 89 ? -0.323 7.110 -6.392 1.00 93.88 89 GLU A C 1
ATOM 704 O O . GLU A 1 89 ? -0.427 6.105 -5.693 1.00 93.88 89 GLU A O 1
ATOM 709 N N . LEU A 1 90 ? -1.252 8.074 -6.321 1.00 95.19 90 LEU A N 1
ATOM 710 C CA . LEU A 1 90 ? -2.374 8.003 -5.380 1.00 95.19 90 LEU A CA 1
ATOM 711 C C . LEU A 1 90 ? -3.323 6.823 -5.640 1.00 95.19 90 LEU A C 1
ATOM 713 O O . LEU A 1 90 ? -3.899 6.293 -4.686 1.00 95.19 90 LEU A O 1
ATOM 717 N N . LYS A 1 91 ? -3.532 6.419 -6.899 1.00 95.69 91 LYS A N 1
ATOM 718 C CA . LYS A 1 91 ? -4.363 5.250 -7.234 1.00 95.69 91 LYS A CA 1
ATOM 719 C C . LYS A 1 91 ? -3.662 3.950 -6.849 1.00 95.69 91 LYS A C 1
ATOM 721 O O . LYS A 1 91 ? -4.306 3.104 -6.225 1.00 95.69 91 LYS A O 1
ATOM 726 N N . ALA A 1 92 ? -2.374 3.829 -7.160 1.00 97.00 92 ALA A N 1
ATOM 727 C CA . ALA A 1 92 ? -1.552 2.684 -6.793 1.00 97.00 92 ALA A CA 1
ATOM 728 C C . ALA A 1 92 ? -1.473 2.530 -5.268 1.00 97.00 92 ALA A C 1
ATOM 730 O O . ALA A 1 92 ? -1.816 1.472 -4.741 1.00 97.00 92 ALA A O 1
ATOM 731 N N . LEU A 1 93 ? -1.192 3.616 -4.542 1.00 97.81 93 LEU A N 1
ATOM 732 C CA . LEU A 1 93 ? -1.189 3.636 -3.080 1.00 97.81 93 LEU A CA 1
ATOM 733 C C . LEU A 1 93 ? -2.563 3.282 -2.490 1.00 97.81 93 LEU A C 1
ATOM 735 O O . LEU A 1 93 ? -2.651 2.520 -1.526 1.00 97.81 93 LEU A O 1
ATOM 739 N N . LYS A 1 94 ? -3.665 3.790 -3.061 1.00 97.75 94 LYS A N 1
ATOM 740 C CA . LYS A 1 94 ? -5.020 3.428 -2.607 1.00 97.75 94 LYS A CA 1
ATOM 741 C C . LYS A 1 94 ? -5.302 1.941 -2.808 1.00 97.75 94 LYS A C 1
ATOM 743 O O . LYS A 1 94 ? -5.890 1.316 -1.922 1.00 97.75 94 LYS A O 1
ATOM 748 N N . TRP A 1 95 ? -4.890 1.376 -3.942 1.00 98.25 95 TRP A N 1
ATOM 749 C CA . TRP A 1 95 ? -4.984 -0.060 -4.195 1.00 98.25 95 TRP A CA 1
ATOM 750 C C . TRP A 1 95 ? -4.167 -0.848 -3.165 1.00 98.25 95 TRP A C 1
ATOM 752 O O . TRP A 1 95 ? -4.722 -1.723 -2.500 1.00 98.25 95 TRP A O 1
ATOM 762 N N . ALA A 1 96 ? -2.911 -0.456 -2.945 1.00 98.44 96 ALA A N 1
ATOM 763 C CA . ALA A 1 96 ? -1.995 -1.086 -2.001 1.00 98.44 96 ALA A CA 1
ATOM 764 C C . ALA A 1 96 ? -2.559 -1.094 -0.571 1.00 98.44 96 ALA A C 1
ATOM 766 O O . ALA A 1 96 ? -2.651 -2.141 0.072 1.00 98.44 96 ALA A O 1
ATOM 767 N N . CYS A 1 97 ? -3.045 0.058 -0.096 1.00 98.31 97 CYS A N 1
ATOM 768 C CA . CYS A 1 97 ? -3.725 0.188 1.191 1.00 98.31 97 CYS A CA 1
ATOM 769 C C . CYS A 1 97 ? -4.949 -0.729 1.302 1.00 98.31 97 CYS A C 1
ATOM 771 O O . CYS A 1 97 ? -5.168 -1.328 2.350 1.00 98.31 97 CYS A O 1
ATOM 773 N N . ASN A 1 98 ? -5.768 -0.832 0.253 1.00 97.88 98 ASN A N 1
ATOM 774 C CA . ASN A 1 98 ? -6.974 -1.661 0.274 1.00 97.88 98 ASN A CA 1
ATOM 775 C C . ASN A 1 98 ? -6.667 -3.158 0.239 1.00 97.88 98 ASN A C 1
ATOM 777 O O . ASN A 1 98 ? -7.379 -3.929 0.880 1.00 97.88 98 ASN A O 1
ATOM 781 N N . PHE A 1 99 ? -5.616 -3.553 -0.476 1.00 98.12 99 PHE A N 1
ATOM 782 C CA . PHE A 1 99 ? -5.149 -4.930 -0.522 1.00 98.12 99 PHE A CA 1
ATOM 783 C C . PHE A 1 99 ? -4.545 -5.359 0.822 1.00 98.12 99 PHE A C 1
ATOM 785 O O . PHE A 1 99 ? -4.927 -6.384 1.384 1.00 98.12 99 PHE A O 1
ATOM 792 N N . LEU A 1 100 ? -3.634 -4.550 1.375 1.00 98.00 100 LEU A N 1
ATOM 793 C CA . LEU A 1 100 ? -2.966 -4.868 2.637 1.00 98.00 100 LEU A CA 1
ATOM 794 C C . LEU A 1 100 ? -3.875 -4.706 3.853 1.00 98.00 100 LEU A C 1
ATOM 796 O O . LEU A 1 100 ? -3.712 -5.441 4.826 1.00 98.00 100 LEU A O 1
ATOM 800 N N . ILE A 1 101 ? -4.815 -3.763 3.817 1.00 97.12 101 ILE A N 1
ATOM 801 C CA . ILE A 1 101 ? -5.725 -3.458 4.922 1.00 97.12 101 ILE A CA 1
ATOM 802 C C . ILE A 1 101 ? -7.168 -3.589 4.414 1.00 97.12 101 ILE A C 1
ATOM 804 O O . ILE A 1 101 ? -7.816 -2.577 4.097 1.00 97.12 101 ILE A O 1
ATOM 808 N N . PRO A 1 102 ? -7.695 -4.826 4.323 1.00 95.81 102 PRO A N 1
ATOM 809 C CA . PRO A 1 102 ? -9.108 -5.041 4.052 1.00 95.81 102 PRO A CA 1
ATOM 810 C C . PRO A 1 102 ? -9.973 -4.307 5.079 1.00 95.81 102 PRO A C 1
ATOM 812 O O . PRO A 1 102 ? -9.657 -4.289 6.271 1.00 95.81 102 PRO A O 1
ATOM 815 N N . ASP A 1 103 ? -11.093 -3.727 4.639 1.00 93.62 103 ASP A N 1
ATOM 816 C CA . ASP A 1 103 ? -12.005 -2.989 5.529 1.00 93.62 103 ASP A CA 1
ATOM 817 C C . ASP A 1 103 ? -12.481 -3.862 6.702 1.00 93.62 103 ASP A C 1
ATOM 819 O O . ASP A 1 103 ? -12.594 -3.377 7.826 1.00 93.62 103 ASP A O 1
ATOM 823 N N . SER A 1 104 ? -12.699 -5.160 6.464 1.00 92.81 104 SER A N 1
ATOM 824 C CA . SER A 1 104 ? -13.081 -6.129 7.495 1.00 92.81 104 SER A CA 1
ATOM 825 C C . SER A 1 104 ? -12.029 -6.277 8.592 1.00 92.81 104 SER A C 1
ATOM 827 O O . SER A 1 104 ? -12.376 -6.310 9.772 1.00 92.81 104 SER A O 1
ATOM 829 N N . ASP A 1 105 ? -10.751 -6.342 8.215 1.00 93.19 105 ASP A N 1
ATOM 830 C CA . ASP A 1 105 ? -9.640 -6.516 9.153 1.00 93.19 105 ASP A CA 1
ATOM 831 C C . ASP A 1 105 ? -9.414 -5.234 9.951 1.00 93.19 105 ASP A C 1
ATOM 833 O O . ASP A 1 105 ? -9.209 -5.282 11.164 1.00 93.19 105 ASP A O 1
ATOM 837 N N . LEU A 1 106 ? -9.529 -4.078 9.293 1.00 92.75 106 LEU A N 1
ATOM 838 C CA . LEU A 1 106 ? -9.471 -2.780 9.953 1.00 92.75 106 LEU A CA 1
ATOM 839 C C . LEU A 1 106 ? -10.588 -2.640 10.997 1.00 92.75 106 LEU A C 1
ATOM 841 O O . LEU A 1 106 ? -10.313 -2.337 12.154 1.00 92.75 106 LEU A O 1
ATOM 845 N N . ILE A 1 107 ? -11.838 -2.916 10.611 1.00 90.56 107 ILE A N 1
ATOM 846 C CA . ILE A 1 107 ? -13.017 -2.836 11.489 1.00 90.56 107 ILE A CA 1
ATOM 847 C C . ILE A 1 107 ? -12.892 -3.782 12.686 1.00 90.56 107 ILE A C 1
ATOM 849 O O . ILE A 1 107 ? -13.202 -3.392 13.811 1.00 90.56 107 ILE A O 1
ATOM 853 N N . LYS A 1 108 ? -12.415 -5.011 12.460 1.00 90.06 108 LYS A N 1
ATOM 854 C CA . LYS A 1 108 ? -12.237 -6.018 13.512 1.00 90.06 108 LYS A CA 1
ATOM 855 C C . LYS A 1 108 ? -11.251 -5.569 14.596 1.00 90.06 108 LYS A C 1
ATOM 857 O O . LYS A 1 108 ? -11.461 -5.893 15.761 1.00 90.06 108 LYS A O 1
ATOM 862 N N . ASN A 1 109 ? -10.189 -4.856 14.218 1.00 88.62 109 ASN A N 1
ATOM 863 C CA . ASN A 1 109 ? -9.115 -4.468 15.138 1.00 88.62 109 ASN A CA 1
ATOM 864 C C . ASN A 1 109 ? -9.277 -3.046 15.707 1.00 88.62 109 ASN A C 1
ATOM 866 O O . ASN A 1 109 ? -8.799 -2.774 16.804 1.00 88.62 109 ASN A O 1
ATOM 870 N N . LEU A 1 110 ? -10.022 -2.165 15.031 1.00 81.56 110 LEU A N 1
ATOM 871 C CA . LEU A 1 110 ? -10.307 -0.791 15.473 1.00 81.56 110 LEU A CA 1
ATOM 872 C C . LEU A 1 110 ? -10.947 -0.692 16.865 1.00 81.56 110 LEU A C 1
ATOM 874 O O . LEU A 1 110 ? -10.752 0.301 17.553 1.00 81.56 110 LEU A O 1
ATOM 878 N N . GLY A 1 111 ? -11.737 -1.689 17.272 1.00 70.50 111 GLY A N 1
ATOM 879 C CA . GLY A 1 111 ? -12.396 -1.697 18.582 1.00 70.50 111 GLY A CA 1
ATOM 880 C C . GLY A 1 111 ? -11.500 -2.123 19.750 1.00 70.50 111 GLY A C 1
ATOM 881 O O . GLY A 1 111 ? -11.905 -1.950 20.897 1.00 70.50 111 GLY A O 1
ATOM 882 N N . ASN A 1 112 ? -10.322 -2.684 19.464 1.00 72.38 112 ASN A N 1
ATOM 883 C CA . ASN A 1 112 ? -9.423 -3.256 20.471 1.00 72.38 112 ASN A CA 1
ATOM 884 C C . ASN A 1 112 ? -8.210 -2.361 20.751 1.00 72.38 112 ASN A C 1
ATOM 886 O O . ASN A 1 112 ? -7.675 -2.402 21.854 1.00 72.38 112 ASN A O 1
ATOM 890 N N . GLU A 1 113 ? -7.811 -1.537 19.780 1.00 70.81 113 GLU A N 1
ATOM 891 C CA . GLU A 1 113 ? -6.614 -0.705 19.871 1.00 70.81 113 GLU A CA 1
ATOM 892 C C . GLU A 1 113 ? -6.965 0.767 20.092 1.00 70.81 113 GLU A C 1
ATOM 894 O O . GLU A 1 113 ? -7.796 1.350 19.397 1.00 70.81 113 GLU A O 1
ATOM 899 N N . THR A 1 114 ? -6.299 1.401 21.056 1.00 67.81 114 THR A N 1
ATOM 900 C CA . THR A 1 114 ? -6.527 2.817 21.393 1.00 67.81 114 THR A CA 1
ATOM 901 C C . THR A 1 114 ? -5.600 3.768 20.633 1.00 67.81 114 THR A C 1
ATOM 903 O O . THR A 1 114 ? -5.803 4.983 20.667 1.00 67.81 114 THR A O 1
ATOM 906 N N . ASN A 1 115 ? -4.609 3.227 19.920 1.00 82.69 115 ASN A N 1
ATOM 907 C CA . ASN A 1 115 ? -3.540 3.963 19.258 1.00 82.69 115 ASN A CA 1
ATOM 908 C C . ASN A 1 115 ? -3.266 3.402 17.852 1.00 82.69 115 ASN A C 1
ATOM 910 O O . ASN A 1 115 ? -3.256 2.194 17.626 1.00 82.69 115 ASN A O 1
ATOM 914 N N . LEU A 1 116 ? -3.012 4.299 16.896 1.00 86.44 116 LEU A N 1
ATOM 915 C CA . LEU A 1 116 ? -2.787 3.953 15.493 1.00 86.44 116 LEU A CA 1
ATOM 916 C C . LEU A 1 116 ? -1.460 3.232 15.237 1.00 86.44 116 LEU A C 1
ATOM 918 O O . LEU A 1 116 ? -1.378 2.460 14.286 1.00 86.44 116 LEU A O 1
ATOM 922 N N . TYR A 1 117 ? -0.435 3.456 16.062 1.00 89.38 117 TYR A N 1
ATOM 923 C CA . TYR A 1 117 ? 0.809 2.688 15.953 1.00 89.38 117 TYR A CA 1
ATOM 924 C C . TYR A 1 117 ? 0.574 1.219 16.296 1.00 89.38 117 TYR A C 1
ATOM 926 O O . TYR A 1 117 ? 0.921 0.350 15.501 1.00 89.38 117 TYR A O 1
ATOM 934 N N . ASP A 1 118 ? -0.095 0.954 17.417 1.00 90.12 118 ASP A N 1
ATOM 935 C CA . ASP A 1 118 ? -0.407 -0.409 17.852 1.00 90.12 118 ASP A CA 1
ATOM 936 C C . ASP A 1 118 ? -1.347 -1.100 16.855 1.00 90.12 118 ASP A C 1
ATOM 938 O O . ASP A 1 118 ? -1.117 -2.244 16.469 1.00 90.12 118 ASP A O 1
ATOM 942 N N . LEU A 1 119 ? -2.326 -0.367 16.309 1.00 91.38 119 LEU A N 1
ATOM 943 C CA . LEU A 1 119 ? -3.178 -0.870 15.232 1.00 91.38 119 LEU A CA 1
ATOM 944 C C . LEU A 1 119 ? -2.381 -1.242 13.970 1.00 91.38 119 LEU A C 1
ATOM 946 O O . LEU A 1 119 ? -2.687 -2.254 13.341 1.00 91.38 119 LEU A O 1
ATOM 950 N N . ALA A 1 120 ? -1.365 -0.462 13.586 1.00 93.69 120 ALA A N 1
ATOM 951 C CA . ALA A 1 120 ? -0.508 -0.797 12.448 1.00 93.69 120 ALA A CA 1
ATOM 952 C C . ALA A 1 120 ? 0.320 -2.067 12.706 1.00 93.69 120 ALA A C 1
ATOM 954 O O . ALA A 1 120 ? 0.449 -2.895 11.803 1.00 93.69 120 ALA A O 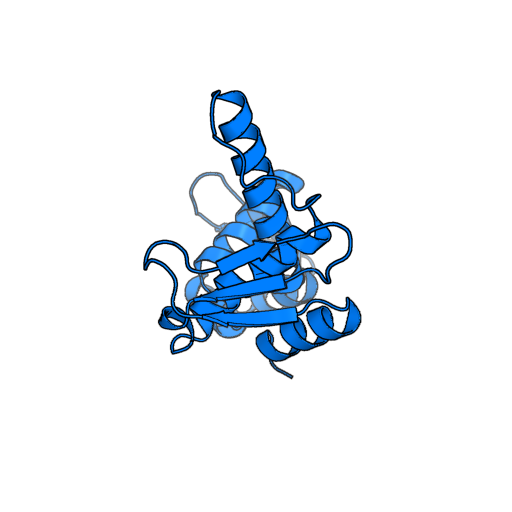1
ATOM 955 N N . GLU A 1 121 ? 0.824 -2.252 13.932 1.00 93.94 121 GLU A N 1
ATOM 956 C CA . GLU A 1 121 ? 1.526 -3.477 14.335 1.00 93.94 121 GLU A CA 1
ATOM 957 C C . GLU A 1 121 ? 0.600 -4.699 14.312 1.00 93.94 121 GLU A C 1
ATOM 959 O O . GLU A 1 121 ? 0.955 -5.713 13.715 1.00 93.94 121 GLU A O 1
ATOM 964 N N . VAL A 1 122 ? -0.609 -4.595 14.877 1.00 94.06 122 VAL A N 1
ATOM 965 C CA . VAL A 1 122 ? -1.617 -5.675 14.878 1.00 94.06 122 VAL A CA 1
ATOM 966 C C . VAL A 1 122 ? -2.056 -6.042 13.463 1.00 94.06 122 VAL A C 1
ATOM 968 O O . VAL A 1 122 ? -2.262 -7.214 13.153 1.00 94.06 122 VAL A O 1
ATOM 971 N N . LEU A 1 123 ? -2.195 -5.046 12.586 1.00 94.44 123 LEU A N 1
ATOM 972 C CA . LEU A 1 123 ? -2.502 -5.263 11.175 1.00 94.44 123 LEU A CA 1
ATOM 973 C C . LEU A 1 123 ? -1.287 -5.736 10.368 1.00 94.44 123 LEU A C 1
ATOM 975 O O . LEU A 1 123 ? -1.465 -6.057 9.196 1.00 94.44 123 LEU A O 1
ATOM 979 N N . GLU A 1 124 ? -0.090 -5.782 10.959 1.00 95.81 124 GLU A N 1
ATOM 980 C CA . GLU A 1 124 ? 1.180 -6.136 10.318 1.00 95.81 124 GLU A CA 1
ATOM 981 C C . GLU A 1 124 ? 1.476 -5.294 9.062 1.00 95.81 124 GLU A C 1
ATOM 983 O O . GLU A 1 124 ? 1.874 -5.812 8.014 1.00 95.81 124 GLU A O 1
ATOM 988 N N . VAL A 1 125 ? 1.258 -3.978 9.149 1.00 96.81 125 VAL A N 1
ATOM 989 C CA . VAL A 1 125 ? 1.489 -3.023 8.052 1.00 96.81 125 VAL A CA 1
ATOM 990 C C . VAL A 1 125 ? 2.377 -1.854 8.489 1.00 96.81 125 VAL A C 1
ATOM 992 O O . VAL A 1 125 ? 2.441 -1.521 9.673 1.00 96.81 125 VAL A O 1
ATOM 995 N N . PRO A 1 126 ? 3.064 -1.176 7.554 1.00 96.12 126 PRO A N 1
ATOM 996 C CA . PRO A 1 126 ? 3.735 0.082 7.852 1.00 96.12 126 PRO A CA 1
ATOM 997 C C . PRO A 1 126 ? 2.725 1.138 8.315 1.00 96.12 126 PRO A C 1
ATOM 999 O O . PRO A 1 126 ? 1.690 1.344 7.676 1.00 96.12 126 PRO A O 1
ATOM 1002 N N . TYR A 1 127 ? 3.055 1.869 9.381 1.00 94.44 127 TYR A N 1
ATOM 1003 C CA . TYR A 1 127 ? 2.226 2.967 9.892 1.00 94.44 127 TYR A CA 1
ATOM 1004 C C . TYR A 1 127 ? 1.799 3.985 8.806 1.00 94.44 127 TYR A C 1
ATOM 1006 O O . TYR A 1 127 ? 0.612 4.322 8.752 1.00 94.44 127 TYR A O 1
ATOM 1014 N N . PRO A 1 128 ? 2.677 4.418 7.870 1.00 94.19 128 PRO A N 1
ATOM 1015 C CA . PRO A 1 128 ? 2.273 5.314 6.781 1.00 94.19 128 PRO A CA 1
ATOM 1016 C C . PRO A 1 128 ? 1.155 4.758 5.883 1.00 94.19 128 PRO A C 1
ATOM 1018 O O . PRO A 1 128 ? 0.319 5.521 5.392 1.00 94.19 128 PRO A O 1
ATOM 1021 N N . MET A 1 129 ? 1.086 3.436 5.696 1.00 96.69 129 MET A N 1
ATOM 1022 C CA . MET A 1 129 ? 0.033 2.808 4.894 1.00 96.69 129 MET A CA 1
ATOM 1023 C C . MET A 1 129 ? -1.311 2.793 5.617 1.00 96.69 129 MET A C 1
ATOM 1025 O O . MET A 1 129 ? -2.340 3.037 4.985 1.00 96.69 129 MET A O 1
ATOM 1029 N N . LEU A 1 130 ? -1.318 2.571 6.936 1.00 95.31 130 LEU A N 1
ATOM 1030 C CA . LEU A 1 130 ? -2.532 2.714 7.743 1.00 95.31 130 LEU A CA 1
ATOM 1031 C C . LEU A 1 130 ? -3.046 4.158 7.706 1.00 95.31 130 LEU A C 1
ATOM 1033 O O . LEU A 1 130 ? -4.230 4.385 7.459 1.00 95.31 130 LEU A O 1
ATOM 1037 N N . MET A 1 131 ? -2.155 5.139 7.861 1.00 94.00 131 MET A N 1
ATOM 1038 C CA .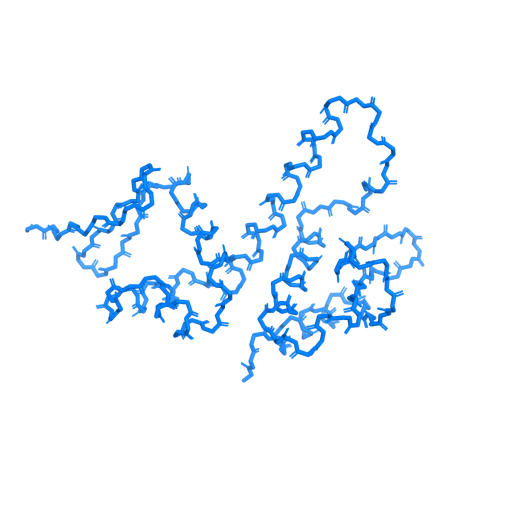 MET A 1 131 ? -2.522 6.555 7.753 1.00 94.00 131 MET A CA 1
ATOM 1039 C C . MET A 1 131 ? -3.112 6.892 6.380 1.00 94.00 131 MET A C 1
ATOM 1041 O O . MET A 1 131 ? -4.142 7.562 6.281 1.00 94.00 131 MET A O 1
ATOM 1045 N N . SER A 1 132 ? -2.507 6.376 5.310 1.00 95.38 132 SER A N 1
ATOM 1046 C CA . SER A 1 132 ? -3.001 6.554 3.943 1.00 95.38 132 SER A CA 1
ATOM 1047 C C . SER A 1 132 ? -4.376 5.911 3.746 1.00 95.38 132 SER A C 1
ATOM 1049 O O . SER A 1 132 ? -5.291 6.571 3.251 1.00 95.38 132 SER A O 1
ATOM 1051 N N . LYS A 1 133 ? -4.581 4.677 4.230 1.00 95.81 133 LYS A N 1
ATOM 1052 C CA . LYS A 1 133 ? -5.881 3.986 4.223 1.00 95.81 133 LYS A CA 1
ATOM 1053 C C . LYS A 1 133 ? -6.971 4.821 4.895 1.00 95.81 133 LYS A C 1
ATOM 1055 O O . LYS A 1 133 ? -8.032 5.027 4.304 1.00 95.81 133 LYS A O 1
ATOM 1060 N N . LEU A 1 134 ? -6.711 5.335 6.097 1.00 93.12 134 LEU A N 1
ATOM 1061 C CA . LEU A 1 134 ? -7.662 6.176 6.828 1.00 93.12 134 LEU A CA 1
ATOM 1062 C C . LEU A 1 134 ? -7.945 7.483 6.078 1.00 93.12 134 LEU A C 1
ATOM 1064 O O . LEU A 1 134 ? -9.100 7.892 5.967 1.00 93.12 134 LEU A O 1
ATOM 1068 N N . ASN A 1 135 ? -6.925 8.103 5.483 1.00 92.31 135 ASN A N 1
ATOM 1069 C CA . ASN A 1 135 ? -7.099 9.295 4.655 1.00 92.31 135 ASN A CA 1
ATOM 1070 C C . ASN A 1 135 ? -7.944 9.032 3.399 1.00 92.31 135 ASN A C 1
ATOM 1072 O O . ASN A 1 135 ? -8.754 9.883 3.025 1.00 92.31 135 ASN A O 1
ATOM 1076 N N . PHE A 1 136 ? -7.815 7.865 2.764 1.00 94.75 136 PHE A N 1
ATOM 1077 C CA . PHE A 1 136 ? -8.683 7.484 1.648 1.00 94.75 136 PHE A CA 1
ATOM 1078 C C . PHE A 1 136 ? -10.129 7.261 2.098 1.00 94.75 136 PHE A C 1
ATOM 1080 O O . PHE A 1 136 ? -11.036 7.821 1.488 1.00 94.75 136 PHE A O 1
ATOM 1087 N N . ILE A 1 137 ? -10.359 6.541 3.203 1.00 93.19 137 ILE A N 1
ATOM 1088 C CA . ILE A 1 137 ? -11.712 6.360 3.763 1.00 93.19 137 ILE A CA 1
ATOM 1089 C C . ILE A 1 137 ? -12.340 7.714 4.110 1.00 93.19 137 ILE A C 1
ATOM 1091 O O . ILE A 1 137 ? -13.516 7.956 3.834 1.00 93.19 137 ILE A O 1
ATOM 1095 N N . LYS A 1 138 ? -11.557 8.621 4.694 1.00 89.50 138 LYS A N 1
ATOM 1096 C CA . LYS A 1 138 ? -11.995 9.977 5.024 1.00 89.50 138 LYS A CA 1
ATOM 1097 C C . LYS A 1 138 ? -12.442 10.751 3.787 1.00 89.50 138 LYS A C 1
ATOM 1099 O O . LYS A 1 138 ? -13.494 11.377 3.830 1.00 89.50 138 LYS A O 1
ATOM 1104 N N . LYS A 1 139 ? -11.672 10.696 2.696 1.00 90.31 139 LYS A N 1
ATOM 1105 C CA . LYS A 1 139 ? -12.032 11.349 1.427 1.00 90.31 139 LYS A CA 1
ATOM 1106 C C . LYS A 1 139 ? -13.269 10.723 0.776 1.00 90.31 139 LYS A C 1
ATOM 1108 O O . LYS A 1 139 ? -14.066 11.454 0.201 1.00 90.31 139 LYS A O 1
ATOM 1113 N N . ASP A 1 140 ? -13.430 9.405 0.877 1.00 91.50 140 ASP A N 1
ATOM 1114 C CA . ASP A 1 140 ? -14.524 8.681 0.222 1.00 91.50 140 ASP A CA 1
ATOM 1115 C C . ASP A 1 140 ? -15.853 8.762 0.996 1.00 91.50 140 ASP A C 1
ATOM 1117 O O . ASP A 1 140 ? -16.918 8.889 0.396 1.00 91.50 140 ASP A O 1
ATOM 1121 N N . LYS A 1 141 ? -15.804 8.627 2.329 1.00 90.12 141 LYS A N 1
ATOM 1122 C CA . LYS A 1 141 ? -16.985 8.476 3.204 1.00 90.12 141 LYS A CA 1
ATOM 1123 C C . LYS A 1 141 ? -16.969 9.405 4.416 1.00 90.12 141 LYS A C 1
ATOM 1125 O O . LYS A 1 141 ? -18.030 9.797 4.890 1.00 90.12 141 LYS A O 1
ATOM 1130 N N . GLY A 1 142 ? -15.789 9.711 4.956 1.00 87.31 142 GLY A N 1
ATOM 1131 C CA . GLY A 1 142 ? -15.629 10.521 6.171 1.00 87.31 142 GLY A CA 1
ATOM 1132 C C . GLY A 1 142 ? -15.791 9.758 7.492 1.00 87.31 142 GLY A C 1
ATOM 1133 O O . GLY A 1 142 ? -15.556 10.335 8.552 1.00 87.31 142 GLY A O 1
ATOM 1134 N N . TYR A 1 143 ? -16.166 8.475 7.464 1.00 87.69 143 TYR A N 1
ATOM 1135 C CA . TYR A 1 143 ? -16.393 7.669 8.669 1.00 87.69 143 TYR A CA 1
ATOM 1136 C C . TYR A 1 143 ? -16.194 6.160 8.436 1.00 87.69 143 TYR A C 1
ATOM 1138 O O . TYR A 1 143 ? -16.219 5.683 7.298 1.00 87.69 143 TYR A O 1
ATOM 1146 N N . ILE A 1 144 ? -16.056 5.406 9.532 1.00 88.00 144 ILE A N 1
ATOM 1147 C CA . ILE A 1 144 ? -16.033 3.936 9.592 1.00 88.00 144 ILE A CA 1
ATOM 1148 C C . ILE A 1 144 ? -17.133 3.473 10.552 1.00 88.00 144 ILE A C 1
ATOM 1150 O O . ILE A 1 144 ? -17.203 3.942 11.684 1.00 88.00 144 ILE A O 1
ATOM 1154 N N . LYS A 1 145 ? -17.983 2.537 10.122 1.00 86.50 145 LYS A N 1
ATOM 1155 C CA . LYS A 1 145 ? -18.960 1.874 11.002 1.00 86.50 145 LYS A CA 1
ATOM 1156 C C . LYS A 1 145 ? -18.392 0.554 11.512 1.00 86.50 145 LYS A C 1
ATOM 1158 O O . LYS A 1 145 ? -17.845 -0.207 10.715 1.00 86.50 145 LYS A O 1
ATOM 1163 N N . PHE A 1 146 ? -18.545 0.276 12.804 1.00 80.38 146 PHE A N 1
ATOM 1164 C CA . PHE A 1 146 ? -18.119 -0.979 13.423 1.00 80.38 146 PHE A CA 1
ATOM 1165 C C . PHE A 1 146 ? -19.078 -1.372 14.558 1.00 80.38 146 PHE A C 1
ATOM 1167 O O . PHE A 1 146 ? -19.170 -0.696 15.581 1.00 80.38 146 PHE A O 1
ATOM 1174 N N . GLY A 1 147 ? -19.837 -2.455 14.360 1.00 79.62 147 GLY A N 1
ATOM 1175 C CA . GLY A 1 147 ? -20.980 -2.774 15.224 1.00 79.62 147 GLY A CA 1
ATOM 1176 C C . GLY A 1 147 ? -21.993 -1.623 15.243 1.00 79.62 147 GLY A C 1
ATOM 1177 O O . GLY A 1 147 ? -22.295 -1.052 14.195 1.00 79.62 147 GLY A O 1
ATOM 1178 N N . ASP A 1 148 ? -22.446 -1.245 16.438 1.00 81.38 148 ASP A N 1
ATOM 1179 C CA . ASP A 1 148 ? -23.357 -0.109 16.655 1.00 81.38 148 ASP A CA 1
ATOM 1180 C C . ASP A 1 148 ? -22.626 1.248 16.762 1.00 81.38 148 ASP A C 1
ATOM 1182 O O . ASP A 1 148 ? -23.242 2.286 17.003 1.00 81.38 148 ASP A O 1
ATOM 1186 N N . LYS A 1 149 ? -21.298 1.269 16.579 1.00 79.69 149 LYS A N 1
ATOM 1187 C CA . LYS A 1 149 ? -20.459 2.467 16.725 1.00 79.69 149 LYS A CA 1
ATOM 1188 C C . LYS A 1 149 ? -20.064 3.054 15.369 1.00 79.69 149 LYS A C 1
ATOM 1190 O O . LYS A 1 149 ? -19.916 2.342 14.372 1.00 79.69 149 LYS A O 1
ATOM 1195 N N . THR A 1 150 ? -19.847 4.372 15.337 1.00 83.94 150 THR A N 1
ATOM 1196 C CA . THR A 1 150 ? -19.345 5.090 14.154 1.00 83.94 150 THR A CA 1
ATOM 1197 C C . THR A 1 150 ? -18.126 5.935 14.522 1.00 83.94 150 THR A C 1
ATOM 1199 O O . THR A 1 150 ? -18.194 6.826 15.364 1.00 83.94 150 THR A O 1
ATOM 1202 N N . LEU A 1 151 ? -16.999 5.683 13.861 1.00 82.75 151 LEU A N 1
ATOM 1203 C CA . LEU A 1 151 ? -15.783 6.482 13.969 1.00 82.75 151 LEU A CA 1
ATOM 1204 C C . LEU A 1 151 ? -15.758 7.535 12.861 1.00 82.75 151 LEU A C 1
ATOM 1206 O O . LEU A 1 151 ? -15.715 7.180 11.684 1.00 82.75 151 LEU A O 1
ATOM 1210 N N . TYR A 1 152 ? -15.744 8.817 13.219 1.00 82.88 152 TYR A N 1
ATOM 1211 C CA . TYR A 1 152 ? -15.626 9.910 12.252 1.00 82.88 152 TYR A CA 1
ATOM 1212 C C . TYR A 1 152 ? -14.160 10.327 12.086 1.00 82.88 152 TYR A C 1
ATOM 1214 O O . TYR A 1 152 ? -13.426 10.484 13.064 1.00 82.88 152 TYR A O 1
ATOM 1222 N N . LEU A 1 153 ? -13.733 10.513 10.835 1.00 82.12 153 LEU A N 1
ATOM 1223 C CA . LEU A 1 153 ? -12.350 10.823 10.473 1.00 82.12 153 LEU A CA 1
ATOM 1224 C C . LEU A 1 153 ? -12.223 12.324 10.161 1.00 82.12 153 LEU A C 1
ATOM 1226 O O . LEU A 1 153 ? -12.655 12.782 9.102 1.00 82.12 153 LEU A O 1
ATOM 1230 N N . TYR A 1 154 ? -11.628 13.106 11.068 1.00 70.00 154 TYR A N 1
ATOM 1231 C CA . TYR A 1 154 ? -11.548 14.570 10.945 1.00 70.00 154 TYR A CA 1
ATOM 1232 C C . TYR A 1 154 ? -10.246 15.071 10.299 1.00 70.00 154 TYR A C 1
ATOM 1234 O O . TYR A 1 154 ? -9.312 14.316 10.027 1.00 70.00 154 TYR A O 1
ATOM 1242 N N . SER A 1 155 ? -10.198 16.370 9.980 1.00 56.88 155 SER A N 1
ATOM 1243 C CA . SER A 1 155 ? -9.135 17.011 9.192 1.00 56.88 155 SER A CA 1
ATOM 1244 C C . SER A 1 155 ? -7.736 16.980 9.821 1.00 56.88 155 SER A C 1
ATOM 1246 O O . SER A 1 155 ? -6.778 17.025 9.061 1.00 56.88 155 SER A O 1
ATOM 1248 N N . ASN A 1 156 ? -7.609 16.849 11.147 1.00 52.06 156 ASN A N 1
ATOM 1249 C CA . ASN A 1 156 ? -6.378 17.186 11.882 1.00 52.06 156 ASN A CA 1
ATOM 1250 C C . ASN A 1 156 ? -5.686 15.978 12.547 1.00 52.06 156 ASN A C 1
ATOM 1252 O O . ASN A 1 156 ? -5.337 16.070 13.717 1.00 52.06 156 ASN A O 1
ATOM 1256 N N . ASP A 1 157 ? -5.563 14.837 11.861 1.00 51.19 157 ASP A N 1
ATOM 1257 C CA . ASP A 1 157 ? -4.956 13.588 12.384 1.00 51.19 157 ASP A CA 1
ATOM 1258 C C . ASP A 1 157 ? -5.589 13.015 13.671 1.00 51.19 157 ASP A C 1
ATOM 1260 O O . ASP A 1 157 ? -5.153 11.994 14.197 1.00 51.19 157 ASP A O 1
ATOM 1264 N N . ASN A 1 158 ? -6.671 13.628 14.151 1.00 49.44 158 ASN A N 1
ATOM 1265 C CA . ASN A 1 158 ? -7.405 13.203 15.329 1.00 49.44 158 ASN A CA 1
ATOM 1266 C C . ASN A 1 158 ? -8.556 12.277 14.927 1.00 49.44 158 ASN A C 1
ATOM 1268 O O . ASN A 1 158 ? -9.440 12.647 14.145 1.00 49.44 158 ASN A O 1
ATOM 1272 N N . LEU A 1 159 ? -8.560 11.083 15.514 1.00 56.56 159 LEU A N 1
ATOM 1273 C CA . LEU A 1 159 ? -9.699 10.176 15.522 1.00 56.56 159 LEU A CA 1
ATOM 1274 C C . LEU A 1 159 ? -10.631 10.568 16.670 1.00 56.56 159 LEU A C 1
ATOM 1276 O O . LEU A 1 159 ? -10.200 10.631 17.819 1.00 56.56 159 LEU A O 1
ATOM 1280 N N . LEU A 1 160 ? -11.906 10.828 16.375 1.00 52.81 160 LEU A N 1
ATOM 1281 C CA . LEU A 1 160 ? -12.921 11.046 17.405 1.00 52.81 160 LEU A CA 1
ATOM 1282 C C . LEU A 1 160 ? -13.934 9.908 17.354 1.00 52.81 160 LEU A C 1
ATOM 1284 O O . LEU A 1 160 ? -14.695 9.768 16.392 1.00 52.81 160 LEU A O 1
ATOM 1288 N N . TYR A 1 161 ? -13.933 9.102 18.411 1.00 56.12 161 TYR A N 1
ATOM 1289 C CA . TYR A 1 161 ? -14.937 8.074 18.635 1.00 56.12 161 TYR A CA 1
ATOM 1290 C C . TYR A 1 161 ? -16.267 8.737 18.985 1.00 56.12 161 TYR A C 1
ATOM 1292 O O . TYR A 1 161 ? -16.330 9.567 19.891 1.00 56.12 161 TYR A O 1
ATOM 1300 N N . HIS A 1 162 ? -17.332 8.355 18.285 1.00 51.94 162 HIS A N 1
ATOM 1301 C CA . HIS A 1 162 ? -18.688 8.673 18.700 1.00 51.94 162 HIS A CA 1
ATOM 1302 C C . HIS A 1 162 ? -19.463 7.364 18.851 1.00 51.94 162 HIS A C 1
ATOM 1304 O O . HIS A 1 162 ? -19.680 6.630 17.885 1.00 51.94 162 HIS A O 1
ATOM 1310 N N . GLU A 1 163 ? -19.886 7.059 20.072 1.00 51.38 163 GLU A N 1
ATOM 1311 C CA . GLU A 1 163 ? -20.885 6.018 20.295 1.00 51.38 163 GLU A CA 1
ATOM 1312 C C . GLU A 1 163 ? -22.246 6.615 19.949 1.00 51.38 163 GLU A C 1
ATOM 1314 O O . GLU A 1 163 ? -22.603 7.693 20.425 1.00 51.38 163 GLU A O 1
ATOM 1319 N N . SER A 1 164 ? -22.977 5.989 19.031 1.00 48.81 164 SER A N 1
ATOM 1320 C CA . SER A 1 164 ? -24.387 6.318 18.863 1.00 48.81 164 SER A CA 1
ATOM 1321 C C . SER A 1 164 ? -25.103 5.846 20.132 1.00 48.81 164 SER A C 1
ATOM 1323 O O . SER A 1 164 ? -25.009 4.668 20.464 1.00 48.81 164 SER A O 1
ATOM 1325 N N . LEU A 1 165 ? -25.709 6.791 20.862 1.00 41.56 165 LEU A N 1
ATOM 1326 C CA . LEU A 1 165 ? -26.583 6.524 22.012 1.00 41.56 165 LEU A CA 1
ATOM 1327 C C . LEU A 1 165 ? -27.785 5.667 21.606 1.00 41.56 165 LEU A C 1
ATOM 1329 O O . LEU A 1 165 ? -28.308 5.902 20.490 1.00 41.56 165 LEU A O 1
#

Nearest PDB structures (foldseek):
  7s1m-assembly1_R  TM=3.549E-01  e=2.187E+00  Homo sapiens
  8xtg-assembly3_F  TM=4.539E-01  e=6.582E+00  Penicillium brevicompactum
  8wg7-assembly1_R  TM=3.549E-01  e=4.386E+00  Homo sapiens

Sequence (165 aa):
MDKLDKLYELCEENGIVVETVTLMPSLLGLYTKMEGYPPIITLNKIILGDKKKTLEVFSEELGHHFTTDGNFVGVLTHYTDRINLDSMELKALKWACNFLIPDSDLIKNLGNETNLYDLAEVLEVPYPMLMSKLNFIKKDKGYIKFGDKTLYLYSNDNLLYHESL

Secondary structure (DSSP, 8-state):
--HHHHHHHHHHHTT-EEEEE---TT--EEEE--TTS--EEEEEGGGTT-HHHHHHHHHHHHHHHHHS-S-------SHHHHHHHHHHHHHHHHHHHHHHS-HHHHHHHHTT-SSHHHHHHHTTS-HHHHHHHHHHHHHHTSEEEETTEEEEE-SSS-EEEEE--

Radius of gyration: 17.53 Å; Cα contacts (8 Å, |Δi|>4): 226; chains: 1; bounding box: 47×38×48 Å

Foldseek 3Di:
DDLVVVLVVVCVVQQEAEEEDADDPVDQWAWADDPPDHIYIYGYPVCPVPPQSCLQRSQLSVQLVVQHPRPLPDDCPDPVSVVVVVVSSLSSLQRSLCSLPPLVNLLVCVVPDPDLVVSCVVSVHPSVSSVSNLVVCCVVPQWRDHVQWIWGRDDPRDIDTDRDD

pLDDT: mean 87.99, std 13.38, range [41.56, 98.5]

Mean predicted aligned error: 5.74 Å

Solvent-accessible surface area (backbone atoms only — not comparable to full-atom values): 9437 Å² total; per-residue (Å²): 133,57,76,60,56,53,51,52,51,54,27,58,78,68,56,37,45,78,44,76,43,88,56,62,90,90,46,56,55,46,56,45,49,51,92,98,51,69,37,34,37,40,35,23,54,88,36,70,86,35,66,50,57,37,45,54,44,52,36,27,36,54,14,34,66,80,67,46,88,47,85,69,98,57,84,76,84,48,72,67,50,48,54,53,49,55,54,46,53,53,44,7,44,51,43,22,24,47,69,72,50,38,67,67,60,49,46,69,47,58,82,78,43,95,45,69,66,60,42,15,57,77,62,72,47,44,53,70,46,50,53,49,39,53,52,51,42,31,74,76,69,30,51,48,76,47,90,82,31,41,39,41,52,53,95,76,89,48,78,50,83,42,76,65,129